Protein AF-A0AA96RFE5-F1 (afdb_monomer)

Mean predicted aligned error: 5.47 Å

Structure (mmCIF, N/CA/C/O backbone):
data_AF-A0AA96RFE5-F1
#
_entry.id   AF-A0AA96RFE5-F1
#
loop_
_atom_site.group_PDB
_atom_site.id
_atom_site.type_symbol
_atom_site.label_atom_id
_atom_site.label_alt_id
_atom_site.label_comp_id
_atom_site.label_asym_id
_atom_site.label_entity_id
_atom_site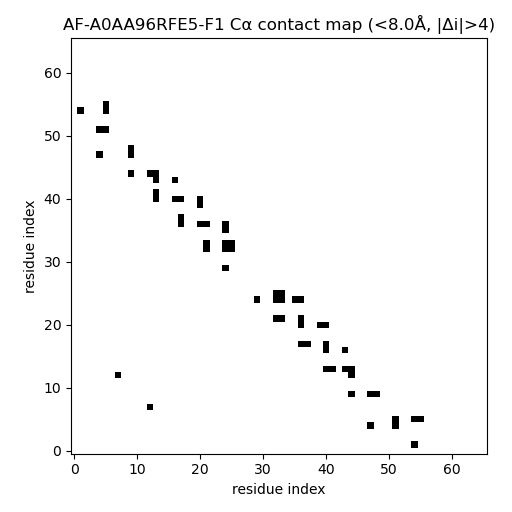.label_seq_id
_atom_site.pdbx_PDB_ins_code
_atom_site.Cartn_x
_atom_site.Cartn_y
_atom_site.Cartn_z
_atom_site.occupancy
_atom_site.B_iso_or_equiv
_atom_site.auth_seq_id
_atom_site.auth_comp_id
_atom_site.auth_asym_id
_atom_site.auth_atom_id
_atom_site.pdbx_PDB_model_num
ATOM 1 N N . MET A 1 1 ? -9.485 8.732 13.543 1.00 62.12 1 MET A N 1
ATOM 2 C CA . MET A 1 1 ? -8.546 8.223 12.511 1.00 62.12 1 MET A CA 1
ATOM 3 C C . MET A 1 1 ? -8.657 6.709 12.317 1.00 62.12 1 MET A C 1
ATOM 5 O O . MET A 1 1 ? -8.795 6.284 11.181 1.00 62.12 1 MET A O 1
ATOM 9 N N . LEU A 1 2 ? -8.667 5.889 13.378 1.00 71.19 2 LEU A N 1
ATOM 10 C CA . LEU A 1 2 ? -8.727 4.417 13.262 1.00 71.19 2 LEU A CA 1
ATOM 11 C C . LEU A 1 2 ? -10.021 3.871 12.617 1.00 71.19 2 LEU A C 1
ATOM 13 O O . LEU A 1 2 ? -9.971 2.875 11.899 1.00 71.19 2 LEU A O 1
ATOM 17 N N . ASP A 1 3 ? -11.162 4.546 12.790 1.00 73.56 3 ASP A N 1
ATOM 18 C CA . ASP A 1 3 ? -12.420 4.157 12.127 1.00 73.56 3 ASP A CA 1
ATOM 19 C C . ASP A 1 3 ? -12.389 4.307 10.606 1.00 73.56 3 ASP A C 1
ATOM 21 O O . ASP A 1 3 ? -13.098 3.590 9.903 1.00 73.56 3 ASP A O 1
ATOM 25 N N . TRP A 1 4 ? -11.563 5.217 10.087 1.00 78.94 4 TRP A N 1
ATOM 26 C CA . TRP A 1 4 ? -11.382 5.372 8.646 1.00 78.94 4 TRP A CA 1
ATOM 27 C C . TRP A 1 4 ? -10.670 4.147 8.058 1.00 78.94 4 TRP A C 1
ATOM 29 O O . TRP A 1 4 ? -11.135 3.595 7.064 1.00 78.94 4 TRP A O 1
ATOM 39 N N . ILE A 1 5 ? -9.635 3.638 8.742 1.00 75.62 5 ILE A N 1
ATOM 40 C CA . ILE A 1 5 ? -8.920 2.409 8.354 1.00 75.62 5 ILE A CA 1
ATOM 41 C C . ILE A 1 5 ? -9.865 1.199 8.334 1.00 75.62 5 ILE A C 1
ATOM 43 O O . ILE A 1 5 ? -9.769 0.382 7.424 1.00 75.62 5 ILE A O 1
ATOM 47 N N . ARG A 1 6 ? -10.819 1.095 9.274 1.00 76.12 6 ARG A N 1
ATOM 48 C CA . ARG A 1 6 ? -11.831 0.012 9.284 1.00 76.12 6 ARG A CA 1
ATOM 49 C C . ARG A 1 6 ? -12.827 0.073 8.124 1.00 76.12 6 ARG A C 1
ATOM 51 O O . ARG A 1 6 ? -13.452 -0.941 7.836 1.00 76.12 6 ARG A O 1
ATOM 58 N N . ARG A 1 7 ? -13.025 1.239 7.502 1.00 83.69 7 ARG A N 1
ATOM 59 C CA . ARG A 1 7 ? -14.021 1.448 6.433 1.00 83.69 7 ARG A CA 1
ATOM 60 C C . ARG A 1 7 ? -13.410 1.488 5.036 1.00 83.69 7 ARG A C 1
ATOM 62 O O . ARG A 1 7 ? -14.151 1.505 4.057 1.00 83.69 7 ARG A O 1
ATOM 69 N N . ILE A 1 8 ? -12.084 1.541 4.933 1.00 86.69 8 ILE A N 1
ATOM 70 C CA . ILE A 1 8 ? -11.408 1.666 3.647 1.00 86.69 8 ILE A CA 1
ATOM 71 C C . ILE A 1 8 ? -11.505 0.350 2.867 1.00 86.69 8 ILE A C 1
ATOM 73 O O . ILE A 1 8 ? -11.269 -0.737 3.399 1.00 86.69 8 ILE A O 1
ATOM 77 N N . ASN A 1 9 ? -11.863 0.447 1.589 1.00 91.88 9 ASN A N 1
ATOM 78 C CA . ASN A 1 9 ? -11.947 -0.712 0.712 1.00 91.88 9 ASN A CA 1
ATOM 79 C C . ASN A 1 9 ? -10.538 -1.102 0.238 1.00 91.88 9 ASN A C 1
ATOM 81 O O . ASN A 1 9 ? -9.889 -0.343 -0.482 1.00 91.88 9 ASN A O 1
ATOM 85 N N . LEU A 1 10 ? -10.090 -2.299 0.625 1.00 90.31 10 LEU A N 1
ATOM 86 C CA . LEU A 1 10 ? -8.764 -2.833 0.298 1.00 90.31 10 LEU A CA 1
ATOM 87 C C . LEU A 1 10 ? -8.499 -2.912 -1.212 1.00 90.31 10 LEU A C 1
ATOM 89 O O . LEU A 1 10 ? -7.367 -2.702 -1.630 1.00 90.31 10 LEU A O 1
ATOM 93 N N . ILE A 1 11 ? -9.525 -3.149 -2.036 1.00 93.25 11 ILE A N 1
ATOM 94 C CA . ILE A 1 11 ? -9.374 -3.201 -3.499 1.00 93.25 11 ILE A CA 1
ATOM 95 C C . ILE A 1 11 ? -9.009 -1.818 -4.040 1.00 93.25 11 ILE A C 1
ATOM 97 O O . ILE A 1 11 ? -8.104 -1.691 -4.858 1.00 93.25 11 ILE A O 1
ATOM 101 N N . TRP A 1 12 ? -9.677 -0.769 -3.555 1.00 93.75 12 TRP A N 1
ATOM 102 C CA . TRP A 1 12 ? -9.358 0.600 -3.957 1.00 93.75 12 TRP A CA 1
ATOM 103 C C . TRP A 1 12 ? -7.964 1.014 -3.490 1.00 93.75 12 TRP A C 1
ATOM 105 O O . TRP A 1 12 ? -7.237 1.634 -4.260 1.00 93.75 12 TRP A O 1
ATOM 115 N N . VAL A 1 13 ? -7.563 0.624 -2.275 1.00 92.88 13 VAL A N 1
ATOM 116 C CA . VAL A 1 13 ? -6.193 0.836 -1.776 1.00 92.88 13 VAL A CA 1
ATOM 117 C C . VAL A 1 13 ? -5.174 0.141 -2.679 1.00 92.88 13 VAL A C 1
ATOM 119 O O . VAL A 1 13 ? -4.213 0.778 -3.098 1.00 92.88 13 VAL A O 1
ATOM 122 N N . PHE A 1 14 ? -5.420 -1.119 -3.045 1.00 94.56 14 PHE A N 1
ATOM 123 C CA . PHE A 1 14 ? -4.558 -1.877 -3.947 1.00 94.56 14 PHE A CA 1
ATOM 124 C C . PHE A 1 14 ? -4.422 -1.189 -5.310 1.00 94.56 14 PHE A C 1
ATOM 126 O O . PHE A 1 14 ? -3.311 -0.939 -5.759 1.00 94.56 14 PHE A O 1
ATOM 133 N N . VAL A 1 15 ? -5.534 -0.827 -5.959 1.00 96.25 15 VAL A N 1
ATOM 134 C CA . VAL A 1 15 ? -5.519 -0.172 -7.281 1.00 96.25 15 VAL A CA 1
ATOM 135 C C . VAL A 1 15 ? -4.760 1.153 -7.238 1.00 96.25 15 VAL A C 1
ATOM 137 O O . VAL A 1 15 ? -3.969 1.450 -8.132 1.00 96.25 15 VAL A O 1
ATOM 140 N N . LEU A 1 16 ? -4.980 1.944 -6.188 1.00 96.31 16 LEU A N 1
ATOM 141 C CA . LEU A 1 16 ? -4.357 3.251 -6.029 1.00 96.31 16 LEU A CA 1
ATOM 142 C C . LEU A 1 16 ? -2.843 3.103 -5.804 1.00 96.31 16 LEU A C 1
ATOM 144 O O . LEU A 1 16 ? -2.057 3.730 -6.512 1.00 96.31 16 LEU A O 1
ATOM 148 N N . LEU A 1 17 ? -2.425 2.205 -4.908 1.00 96.06 17 LEU A N 1
ATOM 149 C CA . LEU A 1 17 ? -1.011 1.898 -4.666 1.00 96.06 17 LEU A CA 1
ATOM 150 C C . LEU A 1 17 ? -0.318 1.317 -5.902 1.00 96.06 17 LEU A C 1
ATOM 152 O O . LEU A 1 17 ? 0.801 1.733 -6.208 1.00 96.06 17 LEU A O 1
ATOM 156 N N . PHE A 1 18 ? -0.998 0.433 -6.636 1.00 96.56 18 PHE A N 1
ATOM 157 C CA . PHE A 1 18 ? -0.498 -0.153 -7.876 1.00 96.56 18 PHE A CA 1
ATOM 158 C C . PHE A 1 18 ? -0.248 0.916 -8.933 1.00 96.56 18 PHE A C 1
ATOM 160 O O . PHE A 1 18 ? 0.798 0.915 -9.574 1.00 96.56 18 PHE A O 1
ATOM 167 N N . GLY A 1 19 ? -1.179 1.861 -9.089 1.00 97.06 19 GLY A N 1
ATOM 168 C CA . GLY A 1 19 ? -1.031 2.980 -10.014 1.00 97.06 19 GLY A CA 1
ATOM 169 C C . GLY A 1 19 ? 0.182 3.852 -9.684 1.00 97.06 19 GLY A C 1
ATOM 170 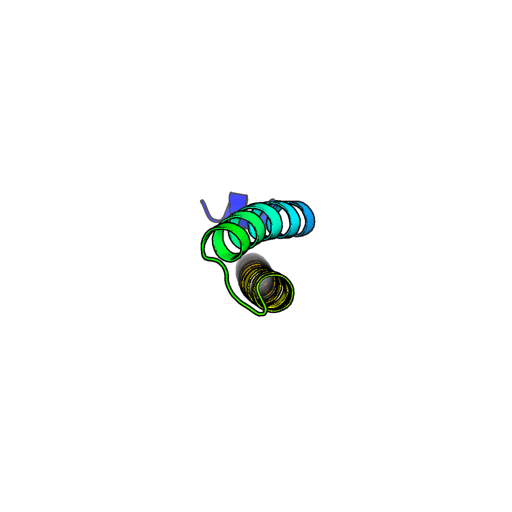O O . GLY A 1 19 ? 1.000 4.116 -10.564 1.00 97.06 19 GLY A O 1
ATOM 171 N N . PHE A 1 20 ? 0.343 4.251 -8.418 1.00 97.50 20 PHE A N 1
ATOM 172 C CA . PHE A 1 20 ? 1.472 5.089 -7.997 1.00 97.50 20 PHE A CA 1
ATOM 173 C C . PHE A 1 20 ? 2.820 4.371 -8.108 1.00 97.50 20 PHE A C 1
ATOM 175 O O . PHE A 1 20 ? 3.755 4.920 -8.690 1.00 97.50 20 PHE A O 1
ATOM 182 N N . HIS A 1 21 ? 2.927 3.142 -7.600 1.00 97.25 21 HIS A N 1
ATOM 183 C CA . HIS A 1 21 ? 4.164 2.360 -7.685 1.00 97.25 21 HIS A CA 1
ATOM 184 C C . HIS A 1 21 ? 4.488 1.974 -9.127 1.00 97.25 21 HIS A C 1
ATOM 186 O O . HIS A 1 21 ? 5.648 2.000 -9.527 1.00 97.25 21 HIS A O 1
ATOM 192 N N . GLY A 1 22 ? 3.470 1.636 -9.918 1.00 96.62 22 GLY A N 1
ATOM 193 C CA . GLY A 1 22 ? 3.595 1.347 -11.343 1.00 96.62 22 GLY A CA 1
ATOM 194 C C . GLY A 1 22 ? 4.179 2.530 -12.091 1.00 96.62 22 GLY A C 1
ATOM 195 O O . GLY A 1 22 ? 5.201 2.387 -12.756 1.00 96.62 22 GLY A O 1
ATOM 196 N N . LEU A 1 23 ? 3.584 3.710 -11.912 1.00 97.56 23 LEU A N 1
ATOM 197 C CA . LEU A 1 23 ? 4.058 4.940 -12.537 1.00 97.56 23 LEU A CA 1
ATOM 198 C C . LEU A 1 23 ? 5.489 5.284 -12.105 1.00 97.56 23 LEU A C 1
ATOM 200 O O . LEU A 1 23 ? 6.321 5.610 -12.949 1.00 97.56 23 LEU A O 1
ATOM 204 N N . LEU A 1 24 ? 5.791 5.171 -10.810 1.00 97.31 24 LEU A N 1
ATOM 205 C CA . LEU A 1 24 ? 7.111 5.461 -10.258 1.00 97.31 24 LEU A CA 1
ATOM 206 C C . LEU A 1 24 ? 8.185 4.516 -10.813 1.00 97.31 24 LEU A C 1
ATOM 208 O O . LEU A 1 24 ? 9.189 4.975 -11.352 1.00 97.31 24 LEU A O 1
ATOM 212 N N . TYR A 1 25 ? 7.991 3.199 -10.701 1.00 96.88 25 TYR A N 1
ATOM 213 C CA . TYR A 1 25 ? 8.998 2.222 -11.128 1.00 96.88 25 TYR A CA 1
ATOM 214 C C . TYR A 1 25 ? 9.169 2.175 -12.641 1.00 96.88 25 TYR A C 1
ATOM 216 O O . TYR A 1 25 ? 10.286 1.937 -13.112 1.00 96.88 25 TYR A O 1
ATOM 224 N N . TYR A 1 26 ? 8.098 2.452 -13.388 1.00 95.81 26 TYR A N 1
ATOM 225 C CA . TYR A 1 26 ? 8.173 2.677 -14.824 1.00 95.81 26 TYR A CA 1
ATOM 226 C C . TYR A 1 26 ? 9.041 3.901 -15.143 1.00 95.81 26 TYR A C 1
ATOM 228 O O . TYR A 1 26 ? 9.975 3.798 -15.935 1.00 95.81 26 TYR A O 1
ATOM 236 N N . TYR A 1 27 ? 8.800 5.037 -14.478 1.00 97.44 27 TYR A N 1
ATOM 237 C CA . TYR A 1 27 ? 9.568 6.266 -14.697 1.00 97.44 27 TYR A CA 1
ATOM 238 C C . TYR A 1 27 ? 11.047 6.132 -14.297 1.00 97.44 27 TYR A C 1
ATOM 240 O O . TYR A 1 27 ? 11.918 6.680 -14.966 1.00 97.44 27 TYR A O 1
ATOM 248 N N . LEU A 1 28 ? 11.354 5.361 -13.249 1.00 96.88 28 LEU A N 1
ATOM 249 C CA . LEU A 1 28 ? 12.733 5.064 -12.840 1.00 96.88 28 LEU A CA 1
ATOM 250 C C . LEU A 1 28 ? 13.470 4.082 -13.770 1.00 96.88 28 LEU A C 1
ATOM 252 O O . LEU A 1 28 ? 14.654 3.832 -13.552 1.00 96.88 28 LEU A O 1
ATOM 256 N N . GLY A 1 29 ? 12.807 3.497 -14.774 1.00 95.44 29 GLY A N 1
ATOM 257 C CA . GLY A 1 29 ? 13.434 2.516 -15.665 1.00 95.44 29 GLY A CA 1
ATOM 258 C C . GLY A 1 29 ? 13.820 1.216 -14.953 1.00 95.44 29 GLY A C 1
ATOM 259 O O . GLY A 1 29 ? 14.812 0.578 -15.304 1.00 95.44 29 GLY A O 1
ATOM 260 N N . THR A 1 30 ? 13.062 0.814 -13.928 1.00 94.81 30 THR A N 1
ATOM 261 C CA . THR A 1 30 ? 13.346 -0.416 -13.176 1.00 94.81 30 THR A CA 1
ATOM 262 C C . THR A 1 30 ? 13.158 -1.633 -14.091 1.00 94.81 30 THR A C 1
ATOM 264 O O . THR A 1 30 ? 12.073 -1.840 -14.627 1.00 94.81 30 THR A O 1
ATOM 267 N N . ALA A 1 31 ? 14.186 -2.475 -14.254 1.00 93.44 31 ALA A N 1
ATOM 268 C CA . ALA A 1 31 ? 14.161 -3.601 -15.203 1.00 93.44 31 ALA A CA 1
ATOM 269 C C . ALA A 1 31 ? 12.956 -4.546 -15.009 1.00 93.44 31 ALA A C 1
ATOM 271 O O . ALA A 1 31 ? 12.317 -4.951 -15.974 1.00 93.44 31 ALA A O 1
ATOM 272 N N . ASN A 1 32 ? 12.604 -4.828 -13.750 1.00 94.31 32 ASN A N 1
ATOM 273 C CA . ASN A 1 32 ? 11.453 -5.654 -13.371 1.00 94.31 32 ASN A CA 1
ATOM 274 C C . ASN A 1 32 ? 10.320 -4.814 -12.767 1.00 94.31 32 ASN A C 1
ATOM 276 O O . ASN A 1 32 ? 9.676 -5.256 -11.814 1.00 94.31 32 ASN A O 1
ATOM 280 N N . TRP A 1 33 ? 10.104 -3.592 -13.270 1.00 95.44 33 TRP A N 1
ATOM 281 C CA . TRP A 1 33 ? 9.173 -2.623 -12.679 1.00 95.44 33 TRP A CA 1
ATOM 282 C C . TRP A 1 33 ? 7.814 -3.243 -12.346 1.00 95.44 33 TRP A C 1
ATOM 284 O O . TRP A 1 33 ? 7.353 -3.076 -11.228 1.00 95.44 33 TRP A O 1
ATOM 294 N N . LEU A 1 34 ? 7.229 -4.046 -13.242 1.00 94.31 34 LEU A N 1
ATOM 295 C CA . LEU A 1 34 ? 5.908 -4.648 -13.038 1.00 94.31 34 LEU A CA 1
ATOM 296 C C . LEU A 1 34 ? 5.889 -5.659 -11.882 1.00 94.31 34 LEU A C 1
ATOM 298 O O . LEU A 1 34 ? 4.969 -5.651 -11.065 1.00 94.31 34 LEU A O 1
ATOM 302 N N . THR A 1 35 ? 6.916 -6.505 -11.774 1.00 97.00 35 THR A N 1
ATOM 303 C CA . THR A 1 35 ? 7.063 -7.450 -10.657 1.00 97.00 35 THR A CA 1
ATOM 304 C C . THR A 1 35 ? 7.262 -6.709 -9.338 1.00 97.00 35 THR A C 1
ATOM 306 O O . THR A 1 35 ? 6.651 -7.070 -8.335 1.00 97.00 35 THR A O 1
ATOM 309 N N . VAL A 1 36 ? 8.081 -5.653 -9.339 1.00 96.50 36 VAL A N 1
ATOM 310 C CA . VAL A 1 36 ? 8.337 -4.837 -8.145 1.00 96.50 36 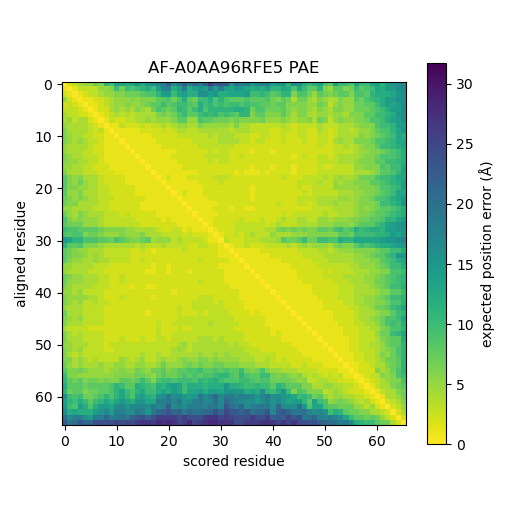VAL A CA 1
ATOM 311 C C . VAL A 1 36 ? 7.077 -4.068 -7.739 1.00 96.50 36 VAL A C 1
ATOM 313 O O . VAL A 1 36 ? 6.746 -4.040 -6.559 1.00 96.50 36 VAL A O 1
ATOM 316 N N . THR A 1 37 ? 6.314 -3.527 -8.693 1.00 97.19 37 THR A N 1
ATOM 317 C CA . THR A 1 37 ? 5.013 -2.891 -8.446 1.00 97.19 37 THR A CA 1
ATOM 318 C C . THR A 1 37 ? 4.032 -3.873 -7.820 1.00 97.19 37 THR A C 1
ATOM 320 O O . THR A 1 37 ? 3.415 -3.544 -6.807 1.00 97.19 37 THR A O 1
ATOM 323 N N . LEU A 1 38 ? 3.886 -5.076 -8.391 1.00 96.88 38 LEU A N 1
ATOM 324 C CA . LEU A 1 38 ? 3.002 -6.110 -7.847 1.00 96.88 38 LEU A CA 1
ATOM 325 C C . LEU A 1 38 ? 3.393 -6.477 -6.416 1.00 96.88 38 LEU A C 1
ATOM 327 O O . LEU A 1 38 ? 2.525 -6.525 -5.547 1.00 96.88 38 LEU A O 1
ATOM 331 N N . LEU A 1 39 ? 4.685 -6.698 -6.167 1.00 97.44 39 LEU A N 1
ATOM 332 C CA . LEU A 1 39 ? 5.178 -7.066 -4.845 1.00 97.44 39 LEU A CA 1
ATOM 333 C C . LEU A 1 39 ? 4.967 -5.939 -3.828 1.00 97.44 39 LEU A C 1
ATOM 335 O O . LEU A 1 39 ? 4.416 -6.196 -2.763 1.00 97.44 39 LEU A O 1
ATOM 339 N N . ALA A 1 40 ? 5.343 -4.703 -4.165 1.00 96.00 40 ALA A N 1
ATOM 340 C CA . ALA A 1 40 ? 5.164 -3.543 -3.293 1.00 96.00 40 ALA A CA 1
ATOM 341 C C . ALA A 1 40 ? 3.682 -3.337 -2.940 1.00 96.00 40 ALA A C 1
ATOM 343 O O . ALA A 1 40 ? 3.314 -3.324 -1.768 1.00 96.00 40 ALA A O 1
ATOM 344 N N . THR A 1 41 ? 2.810 -3.317 -3.952 1.00 97.00 41 THR A N 1
ATOM 345 C CA . THR A 1 41 ? 1.361 -3.153 -3.757 1.00 97.00 41 THR A CA 1
ATOM 346 C C . THR A 1 41 ? 0.766 -4.281 -2.912 1.00 97.00 41 THR A C 1
ATOM 348 O O . THR A 1 41 ? -0.078 -4.035 -2.045 1.00 97.00 41 THR A O 1
ATOM 351 N N . ALA A 1 42 ? 1.183 -5.529 -3.150 1.00 96.31 42 ALA A N 1
ATOM 352 C CA . ALA A 1 42 ? 0.703 -6.678 -2.392 1.00 96.31 42 ALA A CA 1
ATOM 353 C C . ALA A 1 42 ? 1.126 -6.601 -0.921 1.00 96.31 42 ALA A C 1
ATOM 355 O O . ALA A 1 42 ? 0.294 -6.828 -0.042 1.00 96.31 42 ALA A O 1
ATOM 356 N N . VAL A 1 43 ? 2.386 -6.240 -0.651 1.00 97.00 43 VAL A N 1
ATOM 357 C CA . VAL A 1 43 ? 2.908 -6.067 0.712 1.00 97.00 43 VAL A CA 1
ATOM 358 C C . VAL A 1 43 ? 2.160 -4.949 1.435 1.00 97.00 43 VAL A C 1
ATOM 360 O O . VAL A 1 43 ? 1.640 -5.180 2.525 1.00 97.00 43 VAL A O 1
ATOM 363 N N . ASP A 1 44 ? 2.014 -3.778 0.818 1.00 94.94 44 ASP A N 1
ATOM 364 C CA . ASP A 1 44 ? 1.311 -2.646 1.426 1.00 94.94 44 ASP A CA 1
ATOM 365 C C . ASP A 1 44 ? -0.155 -2.982 1.729 1.00 94.94 44 ASP A C 1
ATOM 367 O O . ASP A 1 44 ? -0.666 -2.716 2.820 1.00 94.94 44 ASP A O 1
ATOM 371 N N . THR A 1 45 ? -0.837 -3.642 0.790 1.00 95.38 45 THR A N 1
ATOM 372 C CA . THR A 1 45 ? -2.235 -4.054 0.974 1.00 95.38 45 THR A CA 1
ATOM 373 C C . THR A 1 45 ? -2.366 -5.107 2.076 1.00 95.38 45 THR A C 1
ATOM 375 O O . THR A 1 45 ? -3.308 -5.050 2.870 1.00 95.38 45 THR A O 1
ATOM 378 N N . ALA A 1 46 ? -1.411 -6.037 2.181 1.00 95.50 46 ALA A N 1
ATOM 379 C CA . ALA A 1 46 ? -1.371 -7.027 3.253 1.00 95.50 46 ALA A CA 1
ATOM 380 C C . ALA A 1 46 ? -1.166 -6.374 4.629 1.00 95.50 46 ALA A C 1
ATOM 382 O O . ALA A 1 46 ? -1.830 -6.762 5.591 1.00 95.50 46 ALA A O 1
ATOM 383 N N . VAL A 1 47 ? -0.317 -5.346 4.726 1.00 95.00 47 VAL A N 1
ATOM 384 C CA . VAL A 1 47 ? -0.129 -4.568 5.962 1.00 95.00 47 VAL A CA 1
ATOM 385 C C . VAL A 1 47 ? -1.425 -3.861 6.358 1.00 95.00 47 VAL A C 1
ATOM 387 O O . VAL A 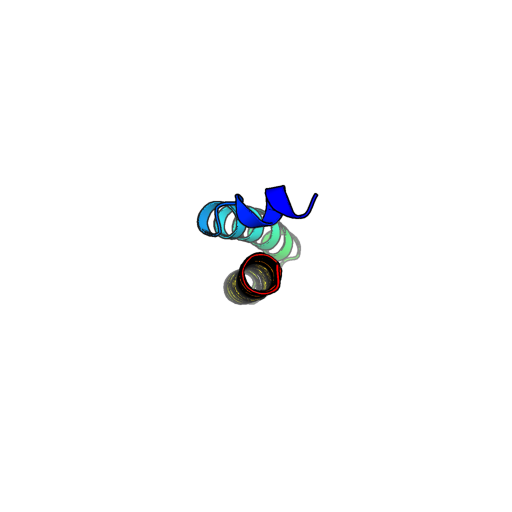1 47 ? -1.847 -3.955 7.513 1.00 95.00 47 VAL A O 1
ATOM 390 N N . VAL A 1 48 ? -2.110 -3.210 5.413 1.00 92.88 48 VAL A N 1
ATOM 391 C CA . VAL A 1 48 ? -3.402 -2.556 5.685 1.00 92.88 48 VAL A CA 1
ATOM 392 C C . VAL A 1 48 ? -4.453 -3.577 6.130 1.00 92.88 48 VAL A C 1
ATOM 394 O O . VAL A 1 48 ? -5.169 -3.334 7.103 1.00 92.88 48 VAL A O 1
ATOM 397 N N . ALA A 1 49 ? -4.520 -4.742 5.482 1.00 93.00 49 ALA A N 1
ATOM 398 C CA . ALA A 1 49 ? -5.434 -5.818 5.859 1.00 93.00 49 ALA A CA 1
ATOM 399 C C . ALA A 1 49 ? -5.138 -6.367 7.268 1.00 93.00 49 ALA A C 1
ATOM 401 O O . ALA A 1 49 ? -6.058 -6.553 8.069 1.00 93.00 49 ALA A O 1
ATOM 402 N N . ALA A 1 50 ? -3.862 -6.569 7.608 1.00 93.62 50 ALA A N 1
ATOM 403 C CA . ALA A 1 50 ? -3.447 -7.002 8.939 1.00 93.62 50 ALA A CA 1
ATOM 404 C C . ALA A 1 50 ? -3.821 -5.967 10.011 1.00 93.62 50 ALA A C 1
ATOM 406 O O . ALA A 1 50 ? -4.384 -6.322 11.049 1.00 93.62 50 ALA A O 1
ATOM 407 N N . LEU A 1 51 ? -3.592 -4.677 9.744 1.00 91.44 51 LEU A N 1
ATOM 408 C CA . LEU A 1 51 ? -3.999 -3.593 10.640 1.00 91.44 51 LEU A CA 1
ATOM 409 C C . LEU A 1 51 ? -5.517 -3.558 10.835 1.00 91.44 51 LEU A C 1
ATOM 411 O O . LEU A 1 51 ? -5.980 -3.457 11.972 1.00 91.44 51 LEU A O 1
ATOM 415 N N . GLN A 1 52 ? -6.306 -3.699 9.765 1.00 89.50 52 GLN A N 1
ATOM 416 C CA . GLN A 1 52 ? -7.763 -3.798 9.879 1.00 89.50 52 GLN A CA 1
ATOM 417 C C . GLN A 1 52 ? -8.179 -4.968 10.772 1.00 89.50 52 GLN A C 1
ATOM 419 O O . GLN A 1 52 ? -9.003 -4.785 11.670 1.00 89.50 52 GLN A O 1
ATOM 424 N N . TYR A 1 53 ? -7.592 -6.150 10.570 1.00 90.75 53 TYR A N 1
ATOM 425 C CA . TYR A 1 53 ? -7.890 -7.343 11.360 1.00 90.75 53 TYR A CA 1
ATOM 426 C C . TYR A 1 53 ? -7.576 -7.153 12.853 1.00 90.75 53 TYR A C 1
ATOM 428 O O . TYR A 1 53 ? -8.398 -7.473 13.721 1.00 90.75 53 TYR A O 1
ATOM 436 N N . LEU A 1 54 ? -6.419 -6.570 13.173 1.00 90.50 54 LEU A N 1
ATOM 437 C CA . LEU A 1 54 ? -6.019 -6.289 14.554 1.00 90.50 54 LEU A CA 1
ATOM 438 C C . LEU A 1 54 ? -6.925 -5.238 15.212 1.00 90.50 54 LEU A C 1
ATOM 440 O O . LEU A 1 54 ? -7.373 -5.429 16.341 1.00 90.50 54 LEU A O 1
ATOM 444 N N . LEU A 1 55 ? -7.284 -4.168 14.501 1.00 87.75 55 LEU A N 1
ATOM 445 C CA . LEU A 1 55 ? -8.187 -3.137 15.025 1.00 87.75 55 LEU A CA 1
ATOM 446 C C . LEU A 1 55 ? -9.618 -3.665 15.228 1.00 87.75 55 LEU A C 1
ATOM 448 O O . LEU A 1 55 ? -10.266 -3.354 16.229 1.00 87.75 55 LEU A O 1
ATOM 452 N N . LEU A 1 56 ? -10.108 -4.505 14.312 1.00 83.50 56 LEU A N 1
ATOM 453 C CA . LEU A 1 56 ? -11.404 -5.181 14.427 1.00 83.50 56 LEU A CA 1
ATOM 454 C C . LEU A 1 56 ? -11.448 -6.154 15.612 1.00 83.50 56 LEU A C 1
ATOM 456 O O . LEU A 1 56 ? -12.468 -6.241 16.300 1.00 83.50 56 LEU A O 1
ATOM 460 N N . SER A 1 57 ? -10.368 -6.898 15.850 1.00 82.56 57 SER A N 1
ATOM 461 C CA . SER A 1 57 ? -10.293 -7.848 16.965 1.00 82.56 57 SER A CA 1
ATOM 462 C C . SER A 1 57 ? -10.174 -7.140 18.319 1.00 82.56 57 SER A C 1
ATOM 464 O O . SER A 1 57 ? -10.895 -7.502 19.250 1.00 82.56 57 SER A O 1
ATOM 466 N N . ALA A 1 58 ? -9.374 -6.074 18.418 1.00 79.88 58 ALA A N 1
ATOM 467 C CA . ALA A 1 58 ? -9.279 -5.245 19.620 1.00 79.88 58 ALA A CA 1
ATOM 468 C C . ALA A 1 58 ? -10.625 -4.595 19.991 1.00 79.88 58 ALA A C 1
ATOM 470 O O . ALA A 1 58 ? -11.025 -4.624 21.155 1.00 79.88 58 ALA A O 1
ATOM 471 N N . SER A 1 59 ? -11.363 -4.077 19.000 1.00 75.56 59 SER A N 1
ATOM 472 C CA . SER A 1 59 ? -12.682 -3.469 19.220 1.00 75.56 59 SER A CA 1
ATOM 473 C C . SER A 1 59 ? -13.704 -4.470 19.769 1.00 75.56 59 SER A C 1
ATOM 475 O O . SER A 1 59 ? -14.437 -4.126 20.689 1.00 75.56 59 SER A O 1
ATOM 477 N N . ARG A 1 60 ? -13.729 -5.710 19.254 1.00 72.50 60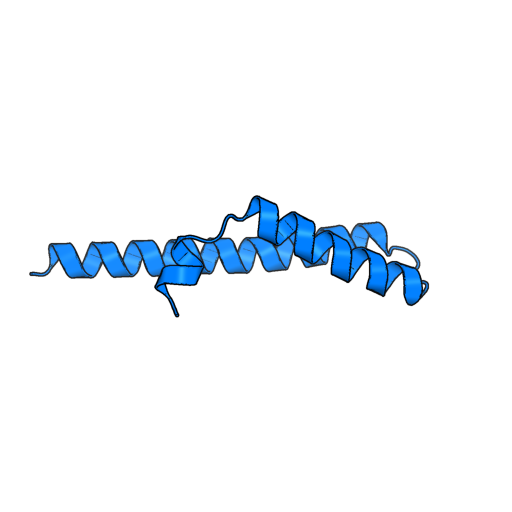 ARG A N 1
ATOM 478 C CA . ARG A 1 60 ? -14.639 -6.767 19.739 1.00 72.50 60 ARG A CA 1
ATOM 479 C C . ARG A 1 60 ? -14.302 -7.250 21.147 1.00 72.50 60 ARG A C 1
ATOM 481 O O . ARG A 1 60 ? -15.187 -7.674 21.880 1.00 72.50 60 ARG A O 1
ATOM 4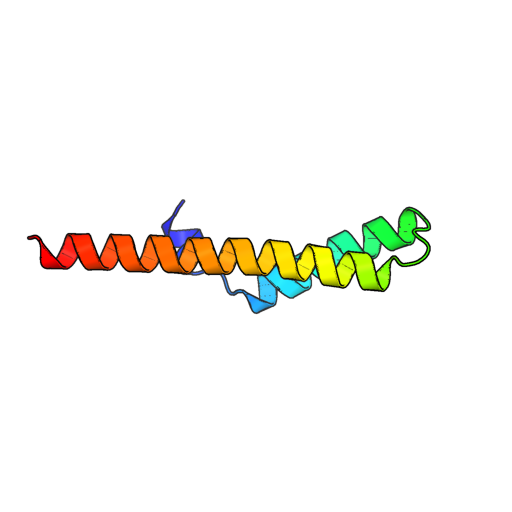88 N N . ARG A 1 61 ? -13.023 -7.219 21.527 1.00 74.12 61 ARG A N 1
ATOM 489 C CA . ARG A 1 61 ? -12.583 -7.654 22.859 1.00 74.12 61 ARG A CA 1
ATOM 490 C C . ARG A 1 61 ? -12.988 -6.663 23.951 1.00 74.12 61 ARG A C 1
ATOM 492 O O . ARG A 1 61 ? -13.296 -7.100 25.052 1.00 74.12 61 ARG A O 1
ATOM 499 N N . LYS A 1 62 ? -13.014 -5.364 23.634 1.00 70.44 62 LYS A N 1
ATOM 500 C CA . LYS A 1 62 ? -13.484 -4.314 24.547 1.00 70.44 62 LYS A CA 1
ATOM 501 C C . LYS A 1 62 ? -14.974 -4.472 24.878 1.00 70.44 62 LYS A C 1
ATOM 503 O O . L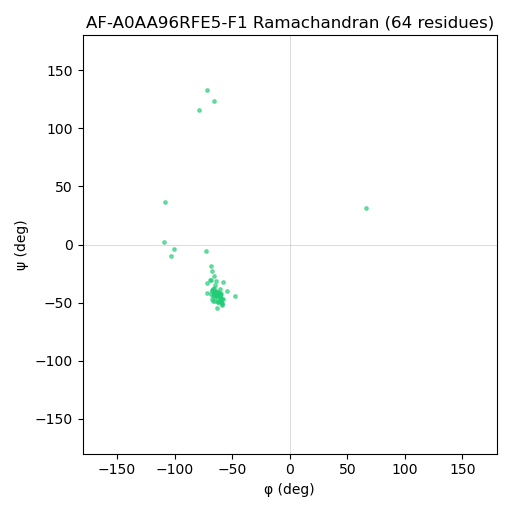YS A 1 62 ? -15.332 -4.434 26.040 1.00 70.44 62 LYS A O 1
ATOM 508 N N . GLU A 1 63 ? -15.795 -4.756 23.870 1.00 62.41 63 GLU A N 1
ATOM 509 C CA . GLU A 1 63 ? -17.258 -4.897 23.995 1.00 62.41 63 GLU A CA 1
ATOM 510 C C . GLU A 1 63 ? -17.704 -6.131 24.805 1.00 62.41 63 GLU A C 1
ATOM 512 O O . GLU A 1 63 ? -18.842 -6.210 25.243 1.00 62.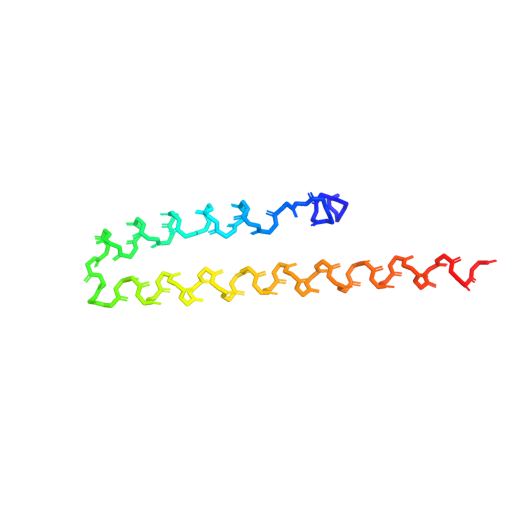41 63 GLU A O 1
ATOM 517 N N . LYS A 1 64 ? -16.818 -7.119 24.986 1.00 61.31 64 LYS A N 1
ATOM 518 C CA . LYS A 1 64 ? -17.103 -8.371 25.711 1.00 61.31 64 LYS A CA 1
ATOM 519 C C . LYS A 1 64 ? -16.571 -8.378 27.153 1.00 61.31 64 LYS A C 1
ATOM 521 O O . LYS A 1 64 ? -16.714 -9.387 27.838 1.00 61.31 64 LYS A O 1
ATOM 526 N N . GLY A 1 65 ? -15.859 -7.322 27.553 1.00 57.91 65 GLY A N 1
ATOM 527 C CA . GLY A 1 65 ? -15.282 -7.148 28.891 1.00 57.91 65 GLY A CA 1
ATOM 528 C C . GLY A 1 65 ? -15.9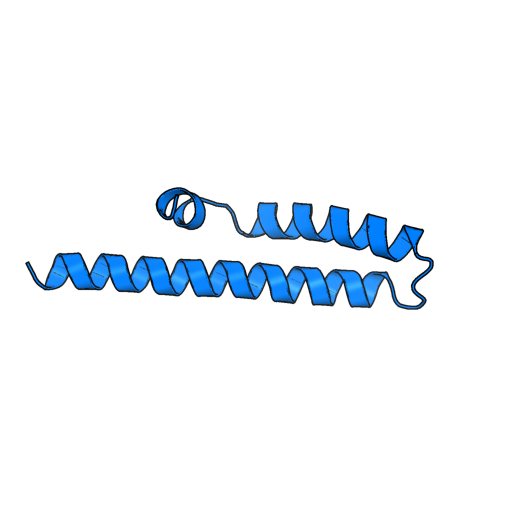71 -6.067 29.731 1.00 57.91 65 GLY A C 1
ATOM 529 O O . GLY A 1 65 ? -15.517 -5.818 30.846 1.00 57.91 65 GLY A O 1
ATOM 530 N N . GLU A 1 66 ? -17.017 -5.442 29.187 1.00 50.16 66 GLU A N 1
ATOM 531 C CA . GLU A 1 66 ? -18.013 -4.618 29.889 1.00 50.16 66 GLU A CA 1
ATOM 532 C C . GLU A 1 66 ? -19.261 -5.469 30.170 1.00 50.16 66 GLU A C 1
ATOM 534 O O . GLU A 1 66 ? -19.904 -5.230 31.215 1.00 50.16 66 GLU A O 1
#

Radius of gyration: 15.81 Å; Cα contacts (8 Å, |Δi|>4): 33; chains: 1; bounding box: 32×17×46 Å

Sequence (66 aa):
MLDWIRRINLIWVFVLLFGFHGLLYYYLGTANWLTVTLLATAVDTAVVAALQYLLLSASRRKEKGE

Organism: NCBI:txid2918900

Secondary structure (DSSP, 8-state):
-HHHHHH--HHHHHHHHHHHHHHHHHHTT-TTHHHHHHHHHHHHHHHHHHHHHHHHHHHHHHHT--

Solvent-accessible surface area (backbone atoms only — not comparable to full-atom values): 3662 Å² total; per-residue (Å²): 116,71,69,55,61,68,67,56,57,63,68,60,53,33,54,52,43,32,52,53,40,37,54,49,28,54,73,69,64,44,92,58,24,68,61,52,18,52,52,52,26,50,53,54,42,50,51,52,52,50,52,36,53,52,54,53,51,54,54,55,54,56,72,73,75,113

pLDDT: mean 88.48, std 11.54, range [50.16, 97.56]

Foldseek 3Di:
DLVVLLPDDLVVQLVVQLVVQLVVLVVVVPPPSNVVSNVVSVVVSVVSVVSNVVSVVVVVVVVVVD